Protein AF-A0A7J3A9B7-F1 (afdb_monomer)

Radius of gyration: 17.02 Å; Cα contacts (8 Å, |Δi|>4): 182; chains: 1; bounding box: 39×22×51 Å

Secondary structure (DSSP, 8-state):
--SHHHHHHHHHHHHHHHHHHHHHHHHHHHH-S-HHHHHHHHHHHHHHHHHHHHHHHTGGG--S---HHHHHHHHHHHHHHHHHHHHHHHT--SPPPHHHHHHHHHHHHHHHHHHHHHIIIIIIHHHHHHHHTT-SS--HHHHHHHHHHHHHHHHHHHHHHHHHHHHHHTT-

Sequence (172 aa):
MGTADDLSKYLYCSAILEEEVAKAYQKISEKVSDKEVAYLLEYIAKDSFKHAVAFKALTIHLKHQINYGDCVKMMGEAWVKAIEEAKRYAAREDEVTLSELKRILQEFESYEGYASEEYLTILYTEVVKLLTDHYNIDLQDYKTLVEWIIEDEKRHIQILTLIKRRIAEQAA

Structure (mmCIF, N/CA/C/O backbone):
data_AF-A0A7J3A9B7-F1
#
_entry.id   AF-A0A7J3A9B7-F1
#
loop_
_atom_site.group_PDB
_atom_site.id
_atom_site.type_symbol
_atom_site.label_atom_id
_atom_site.label_alt_id
_atom_site.label_comp_id
_atom_site.label_asym_id
_atom_site.label_entity_id
_atom_site.label_seq_id
_atom_site.pdbx_PDB_ins_code
_atom_site.Cartn_x
_atom_site.Cartn_y
_atom_site.Cartn_z
_atom_site.occupancy
_atom_site.B_iso_or_equiv
_atom_site.auth_seq_id
_atom_site.auth_comp_id
_atom_site.auth_asym_id
_atom_site.auth_atom_id
_atom_site.pdbx_PDB_model_num
ATOM 1 N N . MET A 1 1 ? 17.077 8.439 -14.684 1.00 55.66 1 MET A N 1
ATOM 2 C CA . MET A 1 1 ? 16.694 7.073 -15.095 1.00 55.66 1 MET A CA 1
ATOM 3 C C . MET A 1 1 ? 16.157 7.160 -16.506 1.00 55.66 1 MET A C 1
ATOM 5 O O . MET A 1 1 ? 15.700 8.240 -16.873 1.00 55.66 1 MET A O 1
ATOM 9 N N . GLY A 1 2 ? 16.423 6.142 -17.322 1.00 61.91 2 GLY A N 1
ATOM 10 C CA . GLY A 1 2 ? 16.101 6.182 -18.756 1.00 61.91 2 GLY A CA 1
ATOM 11 C C . GLY A 1 2 ? 16.232 4.833 -19.458 1.00 61.91 2 GLY A C 1
ATOM 12 O O . GLY A 1 2 ? 16.523 4.785 -20.647 1.00 61.91 2 GLY A O 1
ATOM 13 N N . THR A 1 3 ? 16.131 3.721 -18.725 1.00 76.12 3 THR A N 1
ATOM 14 C CA . THR A 1 3 ? 16.281 2.378 -19.300 1.00 76.12 3 THR A CA 1
ATOM 15 C C . THR A 1 3 ? 15.192 1.440 -18.790 1.00 76.12 3 THR A C 1
ATOM 17 O O . THR A 1 3 ? 14.704 1.591 -17.672 1.00 76.12 3 THR A O 1
ATOM 20 N N . ALA A 1 4 ? 14.855 0.414 -19.576 1.00 77.69 4 ALA A N 1
ATOM 21 C CA . ALA A 1 4 ? 13.919 -0.634 -19.152 1.00 77.69 4 ALA A CA 1
ATOM 22 C C . ALA A 1 4 ? 14.385 -1.388 -17.887 1.00 77.69 4 ALA A C 1
ATOM 24 O O . ALA A 1 4 ? 13.559 -1.877 -17.116 1.00 77.69 4 ALA A O 1
ATOM 25 N N . ASP A 1 5 ? 15.702 -1.460 -17.652 1.00 83.06 5 ASP A N 1
ATOM 26 C CA . ASP A 1 5 ? 16.266 -2.028 -16.423 1.00 83.06 5 ASP A CA 1
ATOM 27 C C . ASP A 1 5 ? 15.959 -1.122 -15.223 1.00 83.06 5 ASP A C 1
ATOM 29 O O . ASP A 1 5 ? 15.473 -1.618 -14.215 1.00 83.06 5 ASP A O 1
ATOM 33 N N . ASP A 1 6 ? 16.146 0.198 -15.346 1.00 82.75 6 ASP A N 1
ATOM 34 C CA . ASP A 1 6 ? 15.808 1.173 -14.295 1.00 82.75 6 ASP A CA 1
ATOM 35 C C . ASP A 1 6 ? 14.314 1.183 -13.949 1.00 82.75 6 ASP A C 1
ATOM 37 O O . ASP A 1 6 ? 13.971 1.184 -12.767 1.00 82.75 6 ASP A O 1
ATOM 41 N N . LEU A 1 7 ? 13.433 1.125 -14.955 1.00 84.62 7 LEU A N 1
ATOM 42 C CA . LEU A 1 7 ? 11.991 0.974 -14.733 1.00 84.62 7 LEU A CA 1
ATOM 43 C C . LEU A 1 7 ? 11.685 -0.329 -13.978 1.00 84.62 7 LEU A C 1
ATOM 45 O O . LEU A 1 7 ? 10.925 -0.324 -13.012 1.00 84.62 7 LEU A O 1
ATOM 49 N N . SER A 1 8 ? 12.313 -1.439 -14.374 1.00 86.69 8 SER A N 1
ATOM 50 C CA . SER A 1 8 ? 12.128 -2.727 -13.693 1.00 86.69 8 SER A CA 1
ATOM 51 C C . SER A 1 8 ? 12.626 -2.696 -12.249 1.00 86.69 8 SER A C 1
ATOM 53 O O . SER A 1 8 ? 12.027 -3.339 -11.387 1.00 86.69 8 SER A O 1
ATOM 55 N N . LYS A 1 9 ? 13.687 -1.927 -11.961 1.00 88.69 9 LYS A N 1
ATOM 56 C CA . LYS A 1 9 ? 14.162 -1.722 -10.589 1.00 88.69 9 LYS A CA 1
ATOM 57 C C . LYS A 1 9 ? 13.127 -0.994 -9.740 1.00 88.69 9 LYS A C 1
ATOM 59 O O . LYS A 1 9 ? 12.826 -1.457 -8.643 1.00 88.69 9 LYS A O 1
ATOM 64 N N . TYR A 1 10 ? 12.556 0.091 -10.263 1.00 88.75 10 TYR A N 1
ATOM 65 C CA . TYR A 1 10 ? 11.498 0.820 -9.567 1.00 88.75 10 TYR A CA 1
ATOM 66 C C . TYR A 1 10 ? 10.284 -0.061 -9.306 1.00 88.75 10 TYR A C 1
ATOM 68 O O . TYR A 1 10 ? 9.849 -0.150 -8.166 1.00 88.75 10 TYR A O 1
ATOM 76 N N . LEU A 1 11 ? 9.792 -0.772 -10.326 1.00 90.31 11 LEU A N 1
ATOM 77 C CA . LEU A 1 11 ? 8.666 -1.698 -10.181 1.00 90.31 11 LEU A CA 1
ATOM 78 C C . LEU A 1 11 ? 8.932 -2.735 -9.083 1.00 90.31 11 LEU A C 1
ATOM 80 O O . LEU A 1 11 ? 8.068 -2.995 -8.250 1.00 90.31 11 LEU A O 1
ATOM 84 N N . TYR A 1 12 ? 10.147 -3.284 -9.018 1.00 92.31 12 TYR A N 1
ATOM 85 C CA . TYR A 1 12 ? 10.519 -4.211 -7.953 1.00 92.31 12 TYR A CA 1
ATOM 86 C C . TYR A 1 12 ? 10.466 -3.565 -6.558 1.00 92.31 12 TYR A C 1
ATOM 88 O O . TYR A 1 12 ? 9.914 -4.153 -5.628 1.00 92.31 12 TYR A O 1
ATOM 96 N N . CYS A 1 13 ? 11.008 -2.356 -6.398 1.00 92.88 13 CYS A N 1
ATOM 97 C CA . CYS A 1 13 ? 11.007 -1.655 -5.113 1.00 92.88 13 CYS A CA 1
ATOM 98 C C . CYS A 1 13 ? 9.604 -1.188 -4.687 1.00 92.88 13 CYS A C 1
ATOM 100 O O . CYS A 1 13 ? 9.277 -1.269 -3.500 1.00 92.88 13 CYS A O 1
ATOM 102 N N . SER A 1 14 ? 8.754 -0.783 -5.635 1.00 93.19 14 SER A N 1
ATOM 103 C CA . SER A 1 14 ? 7.329 -0.514 -5.402 1.00 93.19 14 SER A CA 1
ATOM 104 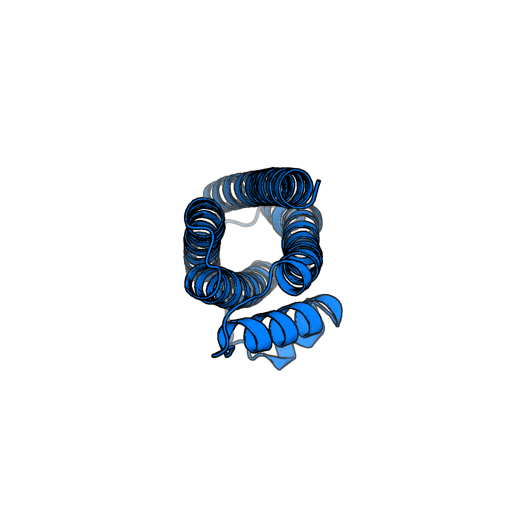C C . SER A 1 14 ? 6.593 -1.775 -4.964 1.00 93.19 14 SER A C 1
ATOM 106 O O . SER A 1 14 ? 5.833 -1.743 -4.006 1.00 93.19 14 SER A O 1
ATOM 108 N N . ALA A 1 15 ? 6.888 -2.926 -5.573 1.00 93.94 15 ALA A N 1
ATOM 109 C CA . ALA A 1 15 ? 6.268 -4.180 -5.162 1.00 93.94 15 ALA A CA 1
ATOM 110 C C . ALA A 1 15 ? 6.593 -4.582 -3.716 1.00 93.94 15 ALA A C 1
ATOM 112 O O . ALA A 1 15 ? 5.761 -5.191 -3.048 1.00 93.94 15 ALA A O 1
ATOM 113 N N . ILE A 1 16 ? 7.806 -4.278 -3.242 1.00 94.81 16 ILE A N 1
ATOM 114 C CA . ILE A 1 16 ? 8.184 -4.507 -1.842 1.00 94.81 16 ILE A CA 1
ATOM 115 C C . ILE A 1 16 ? 7.376 -3.587 -0.925 1.00 94.81 16 ILE A C 1
ATOM 117 O O . ILE A 1 16 ? 6.873 -4.058 0.092 1.00 94.81 16 ILE A O 1
ATOM 121 N N . LEU A 1 17 ? 7.254 -2.302 -1.272 1.00 94.44 17 LEU A N 1
ATOM 122 C CA . LEU A 1 17 ? 6.457 -1.355 -0.491 1.00 94.44 17 LEU A CA 1
ATOM 123 C C . LEU A 1 17 ? 5.013 -1.842 -0.358 1.00 94.44 17 LEU A C 1
ATOM 125 O O . LEU A 1 17 ? 4.537 -2.003 0.763 1.00 94.44 17 LEU A O 1
ATOM 129 N N . GLU A 1 18 ? 4.372 -2.147 -1.488 1.00 96.62 18 GLU A N 1
ATOM 130 C CA . GLU A 1 18 ? 2.993 -2.639 -1.536 1.00 96.62 18 GLU A CA 1
ATOM 131 C C . GLU A 1 18 ? 2.794 -3.885 -0.678 1.00 96.62 18 GLU A C 1
ATOM 133 O O . GLU A 1 18 ? 1.835 -3.989 0.080 1.00 96.62 18 GLU A O 1
ATOM 138 N N . GLU A 1 19 ? 3.725 -4.838 -0.744 1.00 97.62 19 GLU A N 1
ATOM 139 C CA . GLU A 1 19 ? 3.611 -6.069 0.028 1.00 97.62 19 GLU A CA 1
ATOM 140 C C . GLU A 1 19 ? 3.697 -5.817 1.541 1.00 97.62 19 GLU A C 1
ATOM 142 O O . GLU A 1 19 ? 2.949 -6.417 2.316 1.00 97.62 19 GLU A O 1
ATOM 147 N N . GLU A 1 20 ? 4.609 -4.952 1.984 1.00 97.25 20 GLU A N 1
ATOM 148 C CA . GLU A 1 20 ? 4.768 -4.657 3.409 1.00 97.25 20 GLU A CA 1
ATOM 149 C C . GLU A 1 20 ? 3.602 -3.814 3.943 1.00 97.25 20 GLU A C 1
ATOM 151 O O . GLU A 1 20 ? 3.092 -4.099 5.030 1.00 97.25 20 GLU A O 1
ATOM 156 N N . VAL A 1 21 ? 3.116 -2.843 3.163 1.00 96.25 21 VAL A N 1
ATOM 157 C CA . VAL A 1 21 ? 1.928 -2.040 3.492 1.00 96.25 21 VAL A CA 1
ATOM 158 C C . VAL A 1 21 ? 0.672 -2.918 3.536 1.00 96.25 21 VAL A C 1
ATOM 160 O O . VAL A 1 21 ? -0.087 -2.849 4.505 1.00 96.25 21 VAL A O 1
ATOM 163 N N . ALA A 1 22 ? 0.497 -3.835 2.583 1.00 98.12 22 ALA A N 1
ATOM 164 C CA . ALA A 1 22 ? -0.608 -4.793 2.580 1.00 98.12 22 ALA A CA 1
ATOM 165 C C . ALA A 1 22 ? -0.635 -5.661 3.848 1.00 98.12 22 ALA A C 1
ATOM 167 O O . ALA A 1 22 ? -1.685 -5.824 4.477 1.00 98.12 22 ALA A O 1
ATOM 168 N N . LYS A 1 23 ? 0.528 -6.176 4.274 1.00 98.56 23 LYS A N 1
ATOM 169 C CA . LYS A 1 23 ? 0.660 -6.933 5.533 1.00 98.56 23 LYS A CA 1
ATOM 170 C C . LYS A 1 23 ? 0.279 -6.082 6.742 1.00 98.56 23 LYS A C 1
ATOM 172 O O . LYS A 1 23 ? -0.367 -6.591 7.658 1.00 98.56 23 LYS A O 1
ATOM 177 N N . ALA A 1 24 ? 0.656 -4.804 6.753 1.00 98.00 24 ALA A N 1
ATOM 178 C CA . ALA A 1 24 ? 0.281 -3.880 7.817 1.00 98.00 24 ALA A CA 1
ATOM 179 C C . ALA A 1 24 ? -1.241 -3.685 7.873 1.00 98.00 24 ALA A C 1
ATOM 181 O O . ALA A 1 24 ? -1.835 -3.894 8.932 1.00 98.00 24 ALA A O 1
ATOM 182 N N . TYR A 1 25 ? -1.889 -3.369 6.748 1.00 98.38 25 TYR A N 1
ATOM 183 C CA . TYR A 1 25 ? -3.349 -3.242 6.676 1.00 98.38 25 TYR A CA 1
ATOM 184 C C . TYR A 1 25 ? -4.066 -4.508 7.120 1.00 98.38 25 TYR A C 1
ATOM 186 O O . TYR A 1 25 ? -4.966 -4.443 7.960 1.00 98.38 25 TYR A O 1
ATOM 194 N N . GLN A 1 26 ? -3.638 -5.661 6.599 1.00 98.56 26 GLN A N 1
ATOM 195 C CA . GLN A 1 26 ? -4.199 -6.951 6.974 1.00 98.56 26 GLN A CA 1
ATOM 196 C C . GLN A 1 26 ? -4.081 -7.150 8.482 1.00 98.56 26 GLN A C 1
ATOM 198 O O . GLN A 1 26 ? -5.076 -7.454 9.142 1.00 98.56 26 GLN A O 1
ATOM 203 N N . LYS A 1 27 ? -2.899 -6.900 9.055 1.00 98.31 27 LYS A N 1
ATOM 204 C CA . LYS A 1 27 ? -2.704 -7.112 10.483 1.00 98.31 27 LYS A CA 1
ATOM 205 C C . LYS A 1 27 ? -3.559 -6.189 11.330 1.00 98.31 27 LYS A C 1
ATOM 207 O O . LYS A 1 27 ? -4.177 -6.648 12.282 1.00 98.31 27 LYS A O 1
ATOM 212 N N . ILE A 1 28 ? -3.640 -4.910 10.980 1.00 97.69 28 ILE A N 1
ATOM 213 C CA . ILE A 1 28 ? -4.484 -3.966 11.713 1.00 97.69 28 ILE A CA 1
ATOM 214 C C . ILE A 1 28 ? -5.963 -4.335 11.572 1.00 97.69 28 ILE A C 1
ATOM 216 O O . ILE A 1 28 ? -6.683 -4.267 12.564 1.00 97.69 28 ILE A O 1
ATOM 220 N N . SER A 1 29 ? -6.410 -4.817 10.408 1.00 97.69 29 SER A N 1
ATOM 221 C CA . SER A 1 29 ? -7.791 -5.285 10.232 1.00 97.69 29 SER A CA 1
ATOM 222 C C . SER A 1 29 ? -8.158 -6.422 11.196 1.00 97.69 29 SER A C 1
ATOM 224 O O . SER A 1 29 ? -9.251 -6.420 11.753 1.00 97.69 29 SER A O 1
ATOM 226 N N . GLU A 1 30 ? -7.223 -7.335 11.486 1.00 97.56 30 GLU A N 1
ATOM 227 C CA . GLU A 1 30 ? -7.413 -8.426 12.455 1.00 97.56 30 GLU A CA 1
ATOM 228 C C . GLU A 1 30 ? -7.477 -7.946 13.913 1.00 97.56 30 GLU A C 1
ATOM 230 O O . GLU A 1 30 ? -7.964 -8.675 14.777 1.00 97.56 30 GLU A O 1
ATOM 235 N N . LYS A 1 31 ? -6.921 -6.765 14.209 1.00 96.94 31 LYS A N 1
ATOM 236 C CA . LYS A 1 31 ? -6.757 -6.235 15.573 1.00 96.94 31 LYS A CA 1
ATOM 237 C C . LYS A 1 31 ? -7.751 -5.137 15.932 1.00 96.94 31 LYS A C 1
ATOM 239 O O . LYS A 1 31 ? -7.750 -4.682 17.073 1.00 96.94 31 LYS A O 1
ATOM 244 N N . VAL A 1 32 ? -8.570 -4.691 14.984 1.00 95.12 32 VAL A N 1
ATOM 245 C CA . VAL A 1 32 ? -9.619 -3.695 15.217 1.00 95.12 32 VAL A CA 1
ATOM 246 C C . VAL A 1 32 ? -10.933 -4.400 15.549 1.00 95.12 32 VAL A C 1
ATOM 248 O O . VAL A 1 32 ? -11.382 -5.287 14.829 1.00 95.12 32 VAL A O 1
ATOM 251 N N . SER A 1 33 ? -11.583 -3.970 16.630 1.00 91.62 33 SER A N 1
ATOM 252 C CA . SER A 1 33 ? -12.845 -4.558 17.098 1.00 91.62 33 SER A CA 1
ATOM 253 C C . SER A 1 33 ? -14.078 -4.125 16.291 1.00 91.62 33 SER A C 1
ATOM 255 O O . SER A 1 33 ? -15.045 -4.887 16.191 1.00 91.62 33 SER A O 1
ATOM 257 N N . ASP A 1 34 ? -14.067 -2.929 15.688 1.00 92.00 34 ASP A N 1
ATOM 258 C CA . ASP A 1 34 ? -15.121 -2.495 14.761 1.00 92.00 34 ASP A CA 1
ATOM 259 C C . ASP A 1 34 ? -15.006 -3.286 13.450 1.00 92.00 34 ASP A C 1
ATOM 261 O O . ASP A 1 34 ? -14.111 -3.057 12.634 1.00 92.00 34 ASP A O 1
ATOM 265 N N . LYS A 1 35 ? -15.948 -4.211 13.245 1.00 92.69 35 LYS A N 1
ATOM 266 C CA . LYS A 1 35 ? -15.968 -5.110 12.086 1.00 92.69 35 LYS A CA 1
ATOM 267 C C . LYS A 1 35 ? -16.043 -4.372 10.756 1.00 92.69 35 LYS A C 1
ATOM 269 O O . LYS A 1 35 ? -15.444 -4.821 9.790 1.00 92.69 35 LYS A O 1
ATOM 274 N N . GLU A 1 36 ? -16.776 -3.266 10.679 1.00 93.62 36 GLU A N 1
ATOM 275 C CA . GLU A 1 36 ? -16.896 -2.524 9.422 1.00 93.62 36 GLU A CA 1
ATOM 276 C C . GLU A 1 36 ? -15.595 -1.803 9.084 1.00 93.62 36 GLU A C 1
ATOM 278 O O . GLU A 1 36 ? -15.183 -1.800 7.925 1.00 93.62 36 GLU A O 1
ATOM 283 N N . VAL A 1 37 ? -14.903 -1.260 10.091 1.00 95.31 37 VAL A N 1
ATOM 284 C CA . VAL A 1 37 ? -13.553 -0.721 9.888 1.00 95.31 37 VAL A CA 1
ATOM 285 C C . VAL A 1 37 ? -12.580 -1.829 9.489 1.00 95.31 37 VAL A C 1
ATOM 287 O O . VAL A 1 37 ? -11.816 -1.643 8.543 1.00 95.31 37 VAL A O 1
ATOM 290 N N . ALA A 1 38 ? -12.643 -2.989 10.147 1.00 96.25 38 ALA A N 1
ATOM 291 C CA . ALA A 1 38 ? -11.826 -4.145 9.795 1.00 96.25 38 ALA A CA 1
ATOM 292 C C . ALA A 1 38 ? -12.022 -4.554 8.324 1.00 96.25 38 ALA A C 1
ATOM 294 O O . ALA A 1 38 ? -11.040 -4.676 7.598 1.00 96.25 38 ALA A O 1
ATOM 295 N N . TYR A 1 39 ? -13.266 -4.659 7.841 1.00 97.31 39 TYR A N 1
ATOM 296 C CA . TYR A 1 39 ? -13.539 -5.000 6.438 1.00 97.31 39 TYR A CA 1
ATOM 297 C C . TYR A 1 39 ? -12.975 -3.979 5.444 1.00 97.31 39 TYR A C 1
ATOM 299 O O . TYR A 1 39 ? -12.465 -4.367 4.394 1.00 97.31 39 TYR A O 1
ATOM 307 N N . LEU A 1 40 ? -13.052 -2.683 5.755 1.00 97.88 40 LEU A N 1
ATOM 308 C CA . LEU A 1 40 ? -12.518 -1.633 4.884 1.00 97.88 40 LEU A CA 1
ATOM 309 C C . LEU A 1 40 ? -10.984 -1.660 4.828 1.00 97.88 40 LEU A C 1
ATOM 311 O O . LEU A 1 40 ? -10.410 -1.474 3.759 1.00 97.88 40 LEU A O 1
ATOM 315 N N . LEU A 1 41 ? -10.319 -1.934 5.952 1.00 98.06 41 LEU A N 1
ATOM 316 C CA . LEU A 1 41 ? -8.864 -2.107 5.990 1.00 98.06 41 LEU A CA 1
ATOM 317 C C . LEU A 1 41 ? -8.425 -3.390 5.271 1.00 98.06 41 LEU A C 1
ATOM 319 O O . LEU A 1 41 ? -7.442 -3.375 4.537 1.00 98.06 41 LEU A O 1
ATOM 323 N N . GLU A 1 42 ? -9.167 -4.488 5.432 1.00 98.44 42 GLU A N 1
ATOM 324 C CA . GLU A 1 42 ? -8.905 -5.746 4.723 1.00 98.44 42 GLU A CA 1
ATOM 325 C C . GLU A 1 42 ? -9.087 -5.588 3.203 1.00 98.44 42 GLU A C 1
ATOM 327 O O . GLU A 1 42 ? -8.352 -6.194 2.424 1.00 98.44 42 GLU A O 1
ATOM 332 N N . TYR A 1 43 ? -10.051 -4.768 2.770 1.00 98.31 43 TYR A N 1
ATOM 333 C CA . TYR A 1 43 ? -10.235 -4.428 1.360 1.00 98.31 43 TYR A CA 1
ATOM 334 C C . TYR A 1 43 ? -8.971 -3.772 0.785 1.00 98.31 43 TYR A C 1
ATOM 336 O O . TYR A 1 43 ? -8.445 -4.262 -0.213 1.00 98.31 43 TYR A O 1
ATOM 344 N N . ILE A 1 44 ? -8.446 -2.740 1.459 1.00 98.31 44 ILE A N 1
ATOM 345 C CA . ILE A 1 44 ? -7.205 -2.065 1.042 1.00 98.31 44 ILE A CA 1
ATOM 346 C C . ILE A 1 44 ? -6.042 -3.064 1.022 1.00 98.31 44 ILE A C 1
ATOM 348 O O . ILE A 1 44 ? -5.334 -3.161 0.026 1.00 98.31 44 ILE A O 1
ATOM 352 N N . ALA A 1 45 ? -5.904 -3.901 2.060 1.00 98.44 45 ALA A N 1
ATOM 353 C CA . ALA A 1 45 ? -4.853 -4.919 2.113 1.00 98.44 45 ALA A CA 1
ATOM 354 C C . ALA A 1 45 ? -4.844 -5.834 0.875 1.00 98.44 45 ALA A C 1
ATOM 356 O O . ALA A 1 45 ? -3.785 -6.170 0.343 1.00 98.44 45 ALA A O 1
ATOM 357 N N . LYS A 1 46 ? -6.025 -6.259 0.412 1.00 98.50 46 LYS A N 1
ATOM 358 C CA . LYS A 1 46 ? -6.160 -7.132 -0.763 1.00 98.50 46 LYS A CA 1
ATOM 359 C C . LYS A 1 46 ? -5.771 -6.419 -2.053 1.00 98.50 46 LYS A C 1
ATOM 361 O O . LYS A 1 46 ? -5.118 -7.042 -2.894 1.00 98.50 46 LYS A O 1
ATOM 366 N N . ASP A 1 47 ? -6.151 -5.154 -2.202 1.00 97.94 47 ASP A N 1
ATOM 367 C CA . ASP A 1 47 ? -5.768 -4.352 -3.362 1.00 97.94 47 ASP A CA 1
ATOM 368 C C . ASP A 1 47 ? -4.249 -4.106 -3.386 1.00 97.94 47 ASP A C 1
ATOM 370 O O . ASP A 1 47 ? -3.620 -4.420 -4.398 1.00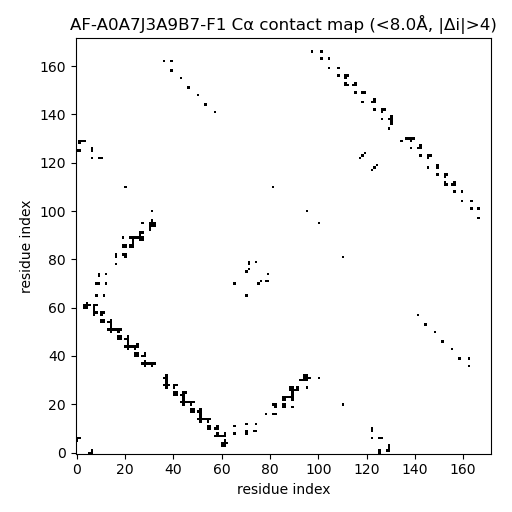 97.94 47 ASP A O 1
ATOM 374 N N . SER A 1 48 ? -3.626 -3.746 -2.262 1.00 97.62 48 SER A N 1
ATOM 375 C CA . SER A 1 48 ? -2.165 -3.590 -2.174 1.00 97.62 48 SER A CA 1
ATOM 376 C C . SER A 1 48 ? -1.405 -4.900 -2.448 1.00 97.62 48 SER A C 1
ATOM 378 O O . SER A 1 48 ? -0.413 -4.925 -3.179 1.00 97.62 48 SER A O 1
ATOM 380 N N . PHE A 1 49 ? -1.890 -6.061 -1.976 1.00 98.31 49 PHE A N 1
ATOM 381 C CA . PHE A 1 49 ? -1.284 -7.349 -2.362 1.00 98.31 49 PHE A CA 1
ATOM 382 C C . PHE A 1 49 ? -1.377 -7.612 -3.871 1.00 98.31 49 PHE A C 1
ATOM 384 O O . PHE A 1 49 ? -0.429 -8.126 -4.474 1.00 98.31 49 PHE A O 1
ATOM 391 N N . LYS A 1 50 ? -2.510 -7.266 -4.492 1.00 97.44 50 LYS A N 1
ATOM 392 C CA . LYS A 1 50 ? -2.699 -7.359 -5.946 1.00 97.44 50 LYS A CA 1
ATOM 393 C C . LYS A 1 50 ? -1.708 -6.445 -6.676 1.00 97.44 50 LYS A C 1
ATOM 395 O O . LYS A 1 50 ? -1.112 -6.887 -7.661 1.00 97.44 50 LYS A O 1
ATOM 400 N N . HIS A 1 51 ? -1.470 -5.231 -6.184 1.00 95.94 51 HIS A N 1
ATOM 401 C CA . HIS A 1 51 ? -0.478 -4.305 -6.743 1.00 95.94 51 HIS A CA 1
ATOM 402 C C . HIS A 1 51 ? 0.947 -4.847 -6.636 1.00 95.94 51 HIS A C 1
ATOM 404 O O . HIS A 1 51 ? 1.659 -4.882 -7.639 1.00 95.94 51 HIS A O 1
ATOM 410 N N . ALA A 1 52 ? 1.335 -5.386 -5.476 1.00 96.00 52 ALA A N 1
ATOM 411 C CA . ALA A 1 52 ? 2.641 -6.020 -5.287 1.00 96.00 52 ALA A CA 1
ATOM 412 C C . ALA A 1 52 ? 2.894 -7.150 -6.301 1.00 96.00 52 ALA A C 1
ATOM 414 O O . ALA A 1 52 ? 3.984 -7.268 -6.871 1.00 96.00 52 ALA A O 1
ATOM 415 N N . VAL A 1 53 ? 1.881 -7.988 -6.547 1.00 95.25 53 VAL A N 1
ATOM 416 C CA . VAL A 1 53 ? 1.952 -9.068 -7.543 1.00 95.25 53 VAL A CA 1
ATOM 417 C C . VAL A 1 53 ? 2.076 -8.503 -8.957 1.00 95.25 53 VAL A C 1
ATOM 419 O O . VAL A 1 53 ? 2.928 -8.972 -9.716 1.00 95.25 53 VAL A O 1
ATOM 422 N N . ALA A 1 54 ? 1.274 -7.494 -9.305 1.00 91.88 54 ALA A N 1
ATOM 423 C CA . ALA A 1 54 ? 1.326 -6.851 -10.614 1.00 91.88 54 ALA A CA 1
ATOM 424 C C . ALA A 1 54 ? 2.708 -6.236 -10.875 1.00 91.88 54 ALA A C 1
ATOM 426 O O . ALA A 1 54 ? 3.342 -6.548 -11.882 1.00 91.88 54 ALA A O 1
ATOM 427 N N . PHE A 1 55 ? 3.232 -5.448 -9.937 1.00 92.44 55 PHE A N 1
ATOM 428 C CA . PHE A 1 55 ? 4.548 -4.836 -10.071 1.00 92.44 55 PHE A CA 1
ATOM 429 C C . PHE A 1 55 ? 5.668 -5.870 -10.201 1.00 92.44 55 PHE A C 1
ATOM 431 O O . PHE A 1 55 ? 6.501 -5.727 -11.093 1.00 92.44 55 PHE A O 1
ATOM 438 N N . LYS A 1 56 ? 5.655 -6.958 -9.413 1.00 91.62 56 LYS A N 1
ATOM 439 C CA . LYS A 1 56 ? 6.606 -8.076 -9.585 1.00 91.62 56 LYS A CA 1
ATOM 440 C C . LYS A 1 56 ? 6.521 -8.694 -10.974 1.00 91.62 56 LYS A C 1
ATOM 442 O O . LYS A 1 56 ? 7.560 -8.920 -11.592 1.00 91.62 56 LYS A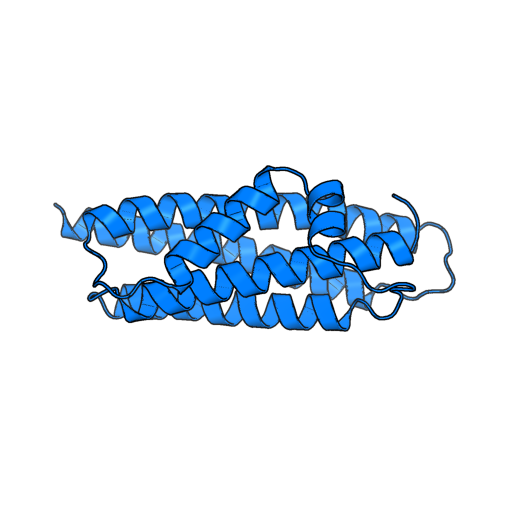 O 1
ATOM 447 N N . ALA A 1 57 ? 5.312 -8.948 -11.472 1.00 88.56 57 ALA A N 1
ATOM 448 C CA . ALA A 1 57 ? 5.114 -9.528 -12.797 1.00 88.56 57 ALA A CA 1
ATOM 449 C C . ALA A 1 57 ? 5.668 -8.627 -13.913 1.00 88.56 57 ALA A C 1
ATOM 451 O O . ALA A 1 57 ? 6.165 -9.137 -14.911 1.00 88.56 57 ALA A O 1
ATOM 452 N N . LEU A 1 58 ? 5.655 -7.304 -13.720 1.00 86.44 58 LEU A N 1
ATOM 453 C CA . LEU A 1 58 ? 6.175 -6.332 -14.683 1.00 86.44 58 LEU A CA 1
ATOM 454 C C . LEU A 1 58 ? 7.712 -6.201 -14.673 1.00 86.44 58 LEU A C 1
ATOM 456 O O . LEU A 1 58 ? 8.274 -5.580 -15.575 1.00 86.44 58 LEU A O 1
ATOM 460 N N . THR A 1 59 ? 8.426 -6.842 -13.739 1.00 86.69 59 THR A N 1
ATOM 461 C CA . THR A 1 59 ? 9.904 -6.794 -13.651 1.00 86.69 59 THR A CA 1
ATOM 462 C C . THR A 1 59 ? 10.643 -7.647 -14.697 1.00 86.69 59 THR A C 1
ATOM 464 O O . THR A 1 59 ? 11.833 -7.910 -14.549 1.00 86.69 59 THR A O 1
ATOM 467 N N . ILE A 1 60 ? 9.990 -8.075 -15.785 1.00 80.06 60 ILE A N 1
ATOM 468 C CA . ILE A 1 60 ? 10.552 -9.018 -16.777 1.00 80.06 60 ILE A CA 1
ATOM 469 C C . ILE A 1 60 ? 11.855 -8.545 -17.443 1.00 80.06 60 ILE A C 1
ATOM 471 O O . ILE A 1 60 ? 12.622 -9.362 -17.948 1.00 80.06 60 ILE A O 1
ATOM 475 N N . HIS A 1 61 ? 12.104 -7.233 -17.475 1.00 76.69 61 HIS A N 1
ATOM 476 C CA . HIS A 1 61 ? 13.311 -6.647 -18.061 1.00 76.69 61 HIS A CA 1
ATOM 477 C C . HIS A 1 61 ? 14.430 -6.421 -17.039 1.00 76.69 61 HIS A C 1
ATOM 479 O O . HIS A 1 61 ? 15.466 -5.849 -17.389 1.00 76.69 61 HIS A O 1
ATOM 485 N N . LEU A 1 62 ? 14.245 -6.877 -15.797 1.00 77.38 62 LEU A N 1
ATOM 486 C CA . LEU A 1 62 ? 15.239 -6.770 -14.747 1.00 77.38 62 LEU A CA 1
ATOM 487 C C . LEU A 1 62 ? 16.443 -7.665 -15.060 1.00 77.38 62 LEU A C 1
ATOM 489 O O . LEU A 1 62 ? 16.343 -8.892 -15.075 1.00 77.38 62 LEU A O 1
ATOM 493 N N . LYS A 1 63 ? 17.602 -7.050 -15.304 1.00 79.19 63 LYS A N 1
ATOM 494 C CA . LYS A 1 63 ? 18.805 -7.782 -15.732 1.00 79.19 63 LYS A CA 1
ATOM 495 C C . LYS A 1 63 ? 19.612 -8.359 -14.573 1.00 79.19 63 LYS A C 1
ATOM 497 O O . LYS A 1 63 ? 20.410 -9.268 -14.787 1.00 79.19 63 LYS A O 1
ATOM 502 N N . HIS A 1 64 ? 19.430 -7.828 -13.366 1.00 79.62 64 HIS A N 1
ATOM 503 C CA . HIS A 1 64 ? 20.209 -8.200 -12.188 1.00 79.62 64 HIS A CA 1
ATOM 504 C C . HIS A 1 64 ? 19.315 -8.334 -10.963 1.00 79.62 64 HIS A C 1
ATOM 506 O O . HIS A 1 64 ? 18.337 -7.607 -10.814 1.00 79.62 64 HIS A O 1
ATOM 512 N N . GLN A 1 65 ? 19.686 -9.233 -10.053 1.00 80.88 65 GLN A N 1
ATOM 513 C CA . GLN A 1 65 ? 19.011 -9.341 -8.769 1.00 80.88 65 GLN A CA 1
ATOM 514 C C . GLN A 1 65 ? 19.193 -8.046 -7.971 1.00 80.88 65 GLN A C 1
ATOM 516 O O . GLN A 1 65 ? 20.316 -7.586 -7.773 1.00 80.88 65 GLN A O 1
ATOM 521 N N . ILE A 1 66 ? 18.081 -7.493 -7.498 1.00 85.06 66 ILE A N 1
ATOM 522 C CA . ILE A 1 66 ? 18.052 -6.303 -6.647 1.00 85.06 66 ILE A CA 1
ATOM 523 C C . ILE A 1 66 ? 17.940 -6.741 -5.196 1.00 85.06 66 ILE A C 1
ATOM 525 O O . ILE A 1 66 ? 17.149 -7.627 -4.860 1.00 85.06 66 ILE A O 1
ATOM 529 N N . ASN A 1 67 ? 18.728 -6.114 -4.328 1.00 85.06 67 ASN A N 1
ATOM 530 C CA . ASN A 1 67 ? 18.607 -6.285 -2.884 1.00 85.06 67 ASN A CA 1
ATOM 531 C C . ASN A 1 67 ? 17.940 -5.062 -2.230 1.00 85.06 67 ASN A C 1
ATOM 533 O O . ASN A 1 67 ? 17.761 -4.013 -2.843 1.00 85.06 67 ASN A O 1
ATOM 537 N N . TYR A 1 68 ? 17.591 -5.187 -0.950 1.00 82.88 68 TYR A N 1
ATOM 538 C CA . TYR A 1 68 ? 16.960 -4.105 -0.190 1.00 82.88 68 TYR A CA 1
ATOM 539 C C . TYR A 1 68 ? 17.768 -2.796 -0.223 1.00 82.88 68 TYR A C 1
ATOM 541 O O . TYR A 1 68 ? 17.196 -1.723 -0.380 1.00 82.88 68 TYR A O 1
ATOM 549 N N . GLY A 1 69 ? 19.100 -2.877 -0.133 1.00 85.81 69 GLY A N 1
ATOM 550 C CA . GLY A 1 69 ? 19.987 -1.712 -0.159 1.00 85.81 69 GLY A CA 1
ATOM 551 C C . GLY A 1 69 ? 19.986 -0.964 -1.495 1.00 85.81 69 GLY A C 1
ATOM 552 O O . GLY A 1 69 ? 20.196 0.249 -1.511 1.00 85.81 69 GLY A O 1
ATOM 553 N N . ASP A 1 70 ? 19.714 -1.650 -2.603 1.00 88.19 70 ASP A N 1
ATOM 554 C CA . ASP A 1 70 ? 19.531 -1.013 -3.909 1.00 88.19 70 ASP A CA 1
ATOM 555 C C . ASP A 1 70 ? 18.222 -0.213 -3.947 1.00 88.19 70 ASP A C 1
ATOM 557 O O . ASP A 1 70 ? 18.215 0.920 -4.429 1.00 88.19 70 ASP A O 1
ATOM 561 N N . CYS A 1 71 ? 17.146 -0.746 -3.355 1.00 90.00 71 CYS A N 1
ATOM 562 C CA . CYS A 1 71 ? 15.886 -0.016 -3.206 1.00 90.00 71 CYS A CA 1
ATOM 563 C C . CYS A 1 71 ? 16.022 1.206 -2.296 1.00 90.00 71 CYS A C 1
ATOM 565 O O . CYS A 1 71 ? 15.505 2.262 -2.641 1.00 90.00 71 CYS A O 1
ATOM 567 N N . VAL A 1 72 ? 16.789 1.120 -1.201 1.00 89.00 72 VAL A N 1
ATOM 568 C CA . VAL A 1 72 ? 17.062 2.286 -0.337 1.00 89.00 72 VAL A CA 1
ATOM 569 C C . VAL A 1 72 ? 17.711 3.428 -1.119 1.00 89.00 72 VAL A C 1
ATOM 571 O O . VAL A 1 72 ? 17.298 4.578 -1.000 1.00 89.00 72 VAL A O 1
ATOM 574 N N . LYS A 1 73 ? 18.718 3.125 -1.946 1.00 88.12 73 LYS A N 1
ATOM 575 C CA . LYS A 1 73 ? 19.406 4.144 -2.757 1.00 88.12 73 LYS A CA 1
ATOM 576 C C . LYS A 1 73 ? 18.493 4.778 -3.805 1.00 88.12 73 LYS A C 1
ATOM 578 O O . LYS A 1 73 ? 18.731 5.916 -4.192 1.00 88.12 73 LYS A O 1
ATOM 583 N N . MET A 1 74 ? 17.513 4.020 -4.289 1.00 85.38 74 MET A N 1
ATOM 584 C CA . MET A 1 74 ? 16.613 4.417 -5.366 1.00 85.38 74 MET A CA 1
ATOM 585 C C . MET A 1 74 ? 15.413 5.217 -4.863 1.00 85.38 74 MET A C 1
ATOM 587 O O . MET A 1 74 ? 15.125 6.278 -5.400 1.00 85.38 74 MET A O 1
ATOM 591 N N . MET A 1 75 ? 14.745 4.707 -3.830 1.00 86.44 75 MET A N 1
ATOM 592 C CA . MET A 1 75 ? 13.483 5.236 -3.306 1.00 86.44 75 MET A CA 1
ATOM 593 C C . MET A 1 75 ? 13.688 6.238 -2.158 1.00 86.44 75 MET A C 1
ATOM 595 O O . MET A 1 75 ? 12.783 6.992 -1.810 1.00 86.44 75 MET A O 1
ATOM 599 N N . GLY A 1 76 ? 14.880 6.255 -1.552 1.00 88.50 76 GLY A N 1
ATOM 600 C CA . GLY A 1 76 ? 15.238 7.185 -0.484 1.00 88.50 76 GLY A CA 1
ATOM 601 C C . GLY A 1 76 ? 14.680 6.826 0.898 1.00 88.50 76 GLY A C 1
ATOM 602 O O . GLY A 1 76 ? 14.142 5.746 1.142 1.00 88.50 76 GLY A O 1
ATOM 603 N N . GLU A 1 77 ? 14.852 7.752 1.844 1.00 87.06 77 GLU A N 1
ATOM 604 C CA . GLU A 1 77 ? 14.563 7.531 3.270 1.00 87.06 77 GLU A CA 1
ATOM 605 C C . GLU A 1 77 ? 13.066 7.393 3.581 1.00 87.06 77 GLU A C 1
ATOM 607 O O . GLU A 1 77 ? 12.698 6.648 4.489 1.00 87.06 77 GLU A O 1
ATOM 612 N N . ALA A 1 78 ? 12.198 8.075 2.825 1.00 85.25 78 ALA A N 1
ATOM 613 C CA . ALA A 1 78 ? 10.748 7.998 3.016 1.00 85.25 78 ALA A CA 1
ATOM 614 C C . ALA A 1 78 ? 10.231 6.564 2.818 1.00 85.25 78 ALA A C 1
ATOM 616 O O . ALA A 1 78 ? 9.481 6.056 3.651 1.00 85.25 78 ALA A O 1
ATOM 617 N N . TRP A 1 79 ? 10.718 5.883 1.779 1.00 89.75 79 TRP A N 1
ATOM 618 C CA . TRP A 1 79 ? 10.408 4.481 1.505 1.00 89.75 79 TRP A CA 1
ATOM 619 C C . TRP A 1 79 ? 10.887 3.545 2.616 1.00 89.75 79 TRP A C 1
ATOM 621 O O . TRP A 1 79 ? 10.144 2.669 3.057 1.00 89.75 79 TRP A O 1
ATOM 631 N N . VAL A 1 80 ? 12.112 3.754 3.117 1.00 91.50 80 VAL A N 1
ATOM 632 C CA . VAL A 1 80 ? 12.658 2.957 4.230 1.00 91.50 80 VAL A CA 1
ATOM 633 C C . VAL A 1 80 ? 11.776 3.093 5.461 1.00 91.50 80 VAL A C 1
ATOM 635 O O . VAL A 1 80 ? 11.387 2.089 6.057 1.00 91.50 80 VAL A O 1
ATOM 638 N N . LYS A 1 81 ? 11.426 4.332 5.812 1.00 90.00 81 LYS A N 1
ATOM 639 C CA . LYS A 1 81 ? 10.583 4.621 6.968 1.00 90.00 81 LYS A CA 1
ATOM 640 C C . LYS A 1 81 ? 9.208 3.963 6.837 1.00 90.00 81 LYS A C 1
ATOM 642 O O . LYS A 1 81 ? 8.762 3.327 7.792 1.00 90.00 81 LYS A O 1
ATOM 647 N N . ALA A 1 82 ? 8.578 4.063 5.664 1.00 90.38 82 ALA A N 1
ATOM 648 C CA . ALA A 1 82 ? 7.287 3.437 5.396 1.00 90.38 82 ALA A CA 1
ATOM 649 C C . ALA A 1 82 ? 7.349 1.912 5.577 1.00 90.38 82 ALA A C 1
ATOM 651 O O . ALA A 1 82 ? 6.511 1.339 6.270 1.00 90.38 82 ALA A O 1
ATOM 652 N N . ILE A 1 83 ? 8.385 1.250 5.049 1.00 93.06 83 ILE A N 1
ATOM 653 C CA . ILE A 1 83 ? 8.558 -0.200 5.217 1.00 93.06 83 ILE A CA 1
ATOM 654 C C . ILE A 1 83 ? 8.798 -0.595 6.671 1.00 93.06 83 ILE A C 1
ATOM 656 O O . ILE A 1 83 ? 8.233 -1.580 7.146 1.00 93.06 83 ILE A O 1
ATOM 660 N N . GLU A 1 84 ? 9.660 0.123 7.386 1.00 93.88 84 GLU A N 1
ATOM 661 C CA . GLU A 1 84 ? 9.960 -0.195 8.783 1.00 93.88 84 GLU A CA 1
ATOM 662 C C . GLU A 1 84 ? 8.732 -0.020 9.682 1.00 93.88 84 GLU A C 1
ATOM 664 O O . GLU A 1 84 ? 8.496 -0.821 10.589 1.00 93.88 84 GLU A O 1
ATOM 669 N N . GLU A 1 85 ? 7.921 1.006 9.437 1.00 92.19 85 GLU A N 1
ATOM 670 C CA . GLU A 1 85 ? 6.642 1.193 10.118 1.00 92.19 85 GLU A CA 1
ATOM 671 C C . GLU A 1 85 ? 5.620 0.117 9.745 1.00 92.19 85 GLU A C 1
ATOM 673 O O . GLU A 1 85 ? 5.043 -0.504 10.641 1.00 92.19 85 GLU A O 1
ATOM 678 N N . ALA A 1 86 ? 5.461 -0.184 8.455 1.00 94.69 86 ALA A N 1
ATOM 679 C CA . ALA A 1 86 ? 4.561 -1.231 7.987 1.00 94.69 86 ALA A CA 1
ATOM 680 C C . ALA A 1 86 ? 4.905 -2.595 8.612 1.00 94.69 86 ALA A C 1
ATOM 682 O O . ALA A 1 86 ? 4.032 -3.273 9.157 1.00 94.69 86 ALA A O 1
ATOM 683 N N . LYS A 1 87 ? 6.194 -2.953 8.669 1.00 96.12 87 LYS A N 1
ATOM 684 C CA . LYS A 1 87 ? 6.679 -4.164 9.354 1.00 96.12 87 LYS A CA 1
ATOM 685 C C . LYS A 1 87 ? 6.340 -4.187 10.837 1.00 96.12 87 LYS A C 1
ATOM 687 O O . LYS A 1 87 ? 5.958 -5.235 11.358 1.00 96.12 87 LYS A O 1
ATOM 692 N N . ARG A 1 88 ? 6.466 -3.049 11.528 1.00 95.56 88 ARG A N 1
ATOM 693 C CA . ARG A 1 88 ? 6.091 -2.943 12.947 1.00 95.56 88 ARG A CA 1
ATOM 694 C C . ARG A 1 88 ? 4.604 -3.211 13.151 1.00 95.56 88 ARG A C 1
ATOM 696 O O . ARG A 1 88 ? 4.252 -3.923 14.088 1.00 95.56 88 ARG A O 1
ATOM 703 N N . TYR A 1 89 ? 3.744 -2.699 12.274 1.00 95.38 89 TYR A N 1
ATOM 704 C CA . TYR A 1 89 ? 2.310 -2.980 12.335 1.00 95.38 89 TYR A CA 1
ATOM 705 C C . TYR A 1 89 ? 1.966 -4.416 11.954 1.00 95.38 89 TYR A C 1
ATOM 707 O O . TYR A 1 89 ? 1.160 -5.040 12.639 1.00 95.38 89 TYR A O 1
ATOM 715 N N . ALA A 1 90 ? 2.619 -4.973 10.935 1.00 96.38 90 ALA A N 1
ATOM 716 C CA . ALA A 1 90 ? 2.440 -6.363 10.521 1.00 96.38 90 ALA A CA 1
ATOM 717 C C . ALA A 1 90 ? 2.825 -7.375 11.619 1.00 96.38 90 ALA A C 1
ATOM 719 O O . ALA A 1 90 ? 2.250 -8.461 11.699 1.00 96.38 90 ALA A O 1
ATOM 720 N N . ALA A 1 91 ? 3.773 -7.016 12.488 1.00 96.31 91 ALA A N 1
ATOM 721 C CA . ALA A 1 91 ? 4.211 -7.833 13.619 1.00 96.31 91 ALA A CA 1
ATOM 722 C C . ALA A 1 91 ? 3.389 -7.619 14.907 1.00 96.31 91 ALA A C 1
ATOM 724 O O . ALA A 1 91 ? 3.702 -8.218 15.934 1.00 96.31 91 ALA A O 1
ATOM 725 N N . ARG A 1 92 ? 2.360 -6.762 14.887 1.00 93.62 92 ARG A N 1
ATOM 726 C CA . ARG A 1 92 ? 1.574 -6.420 16.081 1.00 93.62 92 ARG A CA 1
ATOM 727 C C . ARG A 1 92 ? 0.763 -7.617 16.595 1.00 93.62 92 ARG A C 1
ATOM 729 O O . ARG A 1 92 ? 0.094 -8.308 15.824 1.00 93.62 92 ARG A O 1
ATOM 736 N N . GLU A 1 93 ? 0.750 -7.825 17.910 1.00 93.81 93 GLU A N 1
ATOM 737 C CA . GLU A 1 93 ? 0.001 -8.921 18.551 1.00 93.81 93 GLU A CA 1
ATOM 738 C C . GLU A 1 93 ? -1.197 -8.444 19.380 1.00 93.81 93 GLU A C 1
ATOM 740 O O . GLU A 1 93 ? -2.188 -9.169 19.495 1.00 93.81 93 GLU A O 1
ATOM 745 N N . ASP A 1 94 ? -1.137 -7.228 19.906 1.00 94.00 94 ASP A N 1
ATOM 746 C CA . ASP A 1 94 ? -2.161 -6.587 20.722 1.00 94.00 94 ASP A CA 1
ATOM 747 C C . ASP A 1 94 ? -3.335 -6.034 19.900 1.00 94.00 94 ASP A C 1
ATOM 749 O O . ASP A 1 94 ? -3.211 -5.709 18.716 1.00 94.00 94 ASP A O 1
ATOM 753 N N . GLU A 1 95 ? -4.496 -5.952 20.553 1.00 93.56 95 GLU A N 1
ATOM 754 C CA . GLU A 1 95 ? -5.688 -5.262 20.045 1.00 93.56 95 GLU A CA 1
ATOM 755 C C . GLU A 1 95 ? -5.388 -3.776 19.804 1.00 93.56 95 GLU A C 1
ATOM 757 O O . GLU A 1 95 ? -4.620 -3.152 20.535 1.00 93.56 95 GLU A O 1
ATOM 762 N N . VAL A 1 96 ? -6.026 -3.189 18.795 1.00 93.69 96 VAL A N 1
ATOM 763 C CA . VAL A 1 96 ? -5.860 -1.775 18.450 1.00 93.69 96 VAL A CA 1
ATOM 764 C C . VAL A 1 96 ? -6.971 -0.966 19.111 1.00 93.69 96 VAL A C 1
ATOM 766 O O . VAL A 1 96 ? -8.153 -1.107 18.788 1.00 93.69 96 VAL A O 1
ATOM 769 N N . THR A 1 97 ? -6.595 -0.067 20.019 1.00 90.12 97 THR A N 1
ATOM 770 C CA . THR A 1 97 ? -7.549 0.870 20.627 1.00 90.12 97 THR A CA 1
ATOM 771 C C . THR A 1 97 ? -8.000 1.943 19.632 1.00 90.12 97 THR A C 1
ATOM 773 O O . THR A 1 97 ? -7.309 2.255 18.663 1.00 90.12 97 THR A O 1
ATOM 776 N N . LEU A 1 98 ? -9.143 2.589 19.891 1.00 85.25 98 LEU A N 1
ATOM 777 C CA . LEU A 1 98 ? -9.662 3.654 19.021 1.00 85.25 98 LEU A CA 1
ATOM 778 C C . LEU A 1 98 ? -8.686 4.839 18.874 1.00 85.25 98 LEU A C 1
ATOM 780 O O . LEU A 1 98 ? -8.576 5.431 17.800 1.00 85.25 98 LEU A O 1
ATOM 784 N N . SER A 1 99 ? -7.978 5.204 19.948 1.00 85.56 99 SER A N 1
ATOM 785 C CA . SER A 1 99 ? -6.981 6.282 19.927 1.00 85.56 99 SER A CA 1
ATOM 786 C C . SER A 1 99 ? -5.755 5.908 19.101 1.00 85.56 99 SER A C 1
ATOM 788 O O . SER A 1 99 ? -5.257 6.737 18.341 1.00 85.56 99 SER A O 1
ATOM 790 N N . GLU A 1 100 ? -5.286 4.665 19.206 1.00 91.44 100 GLU A N 1
ATOM 791 C CA . GLU A 1 100 ? -4.204 4.166 18.361 1.00 91.44 100 GLU A CA 1
ATOM 792 C C . GLU A 1 100 ? -4.622 4.075 16.901 1.00 91.44 100 GLU A C 1
ATOM 794 O O . GLU A 1 100 ? -3.862 4.499 16.036 1.00 91.44 100 GLU A O 1
ATOM 799 N N . LEU A 1 101 ? -5.839 3.598 16.630 1.00 92.62 101 LEU A N 1
ATOM 800 C CA . LEU A 1 101 ? -6.372 3.484 15.280 1.00 92.62 101 LEU A CA 1
ATOM 801 C C . LEU A 1 101 ? -6.352 4.831 14.556 1.00 92.62 101 LEU A C 1
ATOM 803 O O . LEU A 1 101 ? -5.922 4.900 13.411 1.00 92.62 101 LEU A O 1
ATOM 807 N N . LYS A 1 102 ? -6.724 5.929 15.230 1.00 90.81 102 LYS A N 1
ATOM 808 C CA . LYS A 1 102 ? -6.634 7.283 14.651 1.00 90.81 102 LYS A CA 1
ATOM 809 C C . LYS A 1 102 ? -5.218 7.627 14.181 1.00 90.81 102 LYS A C 1
ATOM 811 O O . LYS A 1 102 ? -5.069 8.185 13.098 1.00 90.81 102 LYS A O 1
ATOM 816 N N . ARG A 1 103 ? -4.200 7.293 14.979 1.00 91.25 103 ARG A N 1
ATOM 817 C CA . ARG A 1 103 ? -2.789 7.520 14.630 1.00 91.25 103 ARG A CA 1
ATOM 818 C C . ARG A 1 103 ? -2.353 6.616 13.476 1.00 91.25 103 ARG A C 1
ATOM 820 O O . ARG A 1 103 ? -1.778 7.106 12.514 1.00 91.25 103 ARG A O 1
ATOM 827 N N . ILE A 1 104 ? -2.698 5.331 13.536 1.00 94.12 104 ILE A N 1
ATOM 828 C CA . ILE A 1 104 ? -2.385 4.354 12.484 1.00 94.12 104 ILE A CA 1
ATOM 829 C C . ILE A 1 104 ? -2.969 4.804 11.139 1.00 94.12 104 ILE A C 1
ATOM 831 O O . ILE A 1 104 ? -2.277 4.788 10.132 1.00 94.12 104 ILE A O 1
ATOM 835 N N . LEU A 1 105 ? -4.210 5.297 11.119 1.00 93.62 105 LEU A N 1
ATOM 836 C CA . LEU A 1 105 ? -4.860 5.786 9.898 1.00 93.62 105 LEU A CA 1
ATOM 837 C C . LEU A 1 105 ? -4.222 7.060 9.318 1.00 93.62 105 LEU A C 1
ATOM 839 O O . LEU A 1 105 ? -4.411 7.351 8.136 1.00 93.62 105 LEU A O 1
ATOM 843 N N . GLN A 1 106 ? -3.525 7.861 10.128 1.00 90.75 106 GLN A N 1
ATOM 844 C CA . GLN A 1 106 ? -2.732 8.991 9.626 1.00 90.75 106 GLN A CA 1
ATOM 845 C C . GLN A 1 106 ? -1.447 8.498 8.959 1.00 90.75 106 GLN A C 1
ATOM 847 O O . GLN A 1 106 ? -1.080 8.993 7.899 1.00 90.75 106 GLN A O 1
ATOM 852 N N . GLU A 1 107 ? -0.795 7.501 9.554 1.00 90.88 107 GLU A N 1
ATOM 853 C CA . GLU A 1 107 ? 0.407 6.886 8.988 1.00 90.88 107 GLU A CA 1
ATOM 854 C C . GLU A 1 107 ? 0.075 6.138 7.686 1.00 90.88 107 GLU A C 1
ATOM 856 O O . GLU A 1 107 ? 0.725 6.359 6.671 1.00 90.88 107 GLU A O 1
ATOM 861 N N . P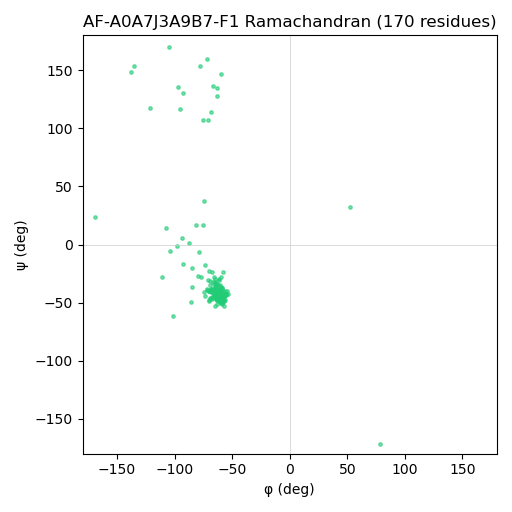HE A 1 108 ? -1.018 5.375 7.657 1.00 93.38 108 PHE A N 1
ATOM 862 C CA . PHE A 1 108 ? -1.505 4.694 6.453 1.00 93.38 108 PHE A CA 1
ATOM 863 C C . PHE A 1 108 ? -1.845 5.664 5.318 1.00 93.38 108 PHE A C 1
ATOM 865 O O . PHE A 1 108 ? -1.412 5.459 4.192 1.00 93.38 108 PHE A O 1
ATOM 872 N N . GLU A 1 109 ? -2.517 6.782 5.608 1.00 90.75 109 GLU A N 1
ATOM 873 C CA . GLU A 1 109 ? -2.767 7.822 4.597 1.00 90.75 109 GLU A CA 1
ATOM 874 C C . GLU A 1 109 ? -1.468 8.404 4.027 1.00 90.75 109 GLU A C 1
ATOM 876 O O . GLU A 1 109 ? -1.409 8.719 2.840 1.00 90.75 109 GLU A O 1
ATOM 881 N N . SER A 1 110 ? -0.417 8.517 4.844 1.00 87.38 110 SER A N 1
ATOM 882 C CA . SER A 1 110 ? 0.890 8.958 4.354 1.00 87.38 110 SER A CA 1
ATOM 883 C C . SER A 1 110 ? 1.531 7.949 3.397 1.00 87.38 110 SER A C 1
ATOM 885 O O . SER A 1 110 ? 2.201 8.368 2.456 1.00 87.38 110 SER A O 1
ATOM 887 N N . TYR A 1 111 ? 1.286 6.646 3.582 1.00 87.44 111 TYR A N 1
ATOM 888 C CA . TYR A 1 111 ? 1.764 5.604 2.668 1.00 87.44 111 TYR A CA 1
ATOM 889 C C . TYR A 1 111 ? 1.022 5.660 1.335 1.00 87.44 111 TYR A C 1
ATOM 891 O O . TYR A 1 111 ? 1.675 5.715 0.299 1.00 87.44 111 TYR A O 1
ATOM 899 N N . GLU A 1 112 ? -0.312 5.749 1.361 1.00 85.56 112 GLU A N 1
ATOM 900 C CA . GLU A 1 112 ? -1.128 5.889 0.144 1.00 85.56 112 GLU A CA 1
ATOM 901 C C . GLU A 1 112 ? -0.786 7.170 -0.626 1.00 85.56 112 GLU A C 1
ATOM 903 O O . GLU A 1 112 ? -0.724 7.181 -1.855 1.00 85.56 112 GLU A O 1
ATOM 908 N N . GLY A 1 113 ? -0.553 8.269 0.101 1.00 81.56 113 GLY A N 1
ATOM 909 C CA . GLY A 1 113 ? -0.135 9.542 -0.477 1.00 81.56 113 GLY A CA 1
ATOM 910 C C . GLY A 1 113 ? 1.231 9.445 -1.153 1.00 81.56 113 GLY A C 1
ATOM 911 O O . GLY A 1 113 ? 1.372 9.876 -2.296 1.00 81.56 113 GLY A O 1
ATOM 912 N N . TYR A 1 114 ? 2.209 8.827 -0.481 1.00 83.38 114 TYR A N 1
ATOM 913 C CA . TYR A 1 114 ? 3.532 8.563 -1.048 1.00 83.38 114 TYR A CA 1
ATOM 914 C C . TYR A 1 114 ? 3.442 7.663 -2.288 1.00 83.38 114 TYR A C 1
ATOM 916 O O . TYR A 1 114 ? 3.964 8.028 -3.337 1.00 83.38 114 TYR A O 1
ATOM 924 N N . ALA A 1 115 ? 2.728 6.537 -2.208 1.00 75.81 115 ALA A N 1
ATOM 925 C CA . ALA A 1 115 ?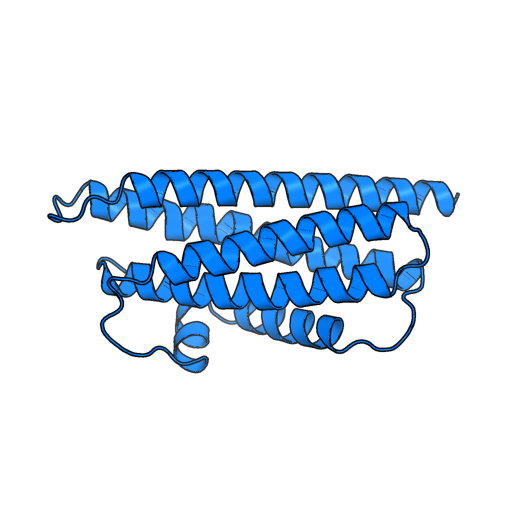 2.536 5.616 -3.327 1.00 75.81 115 ALA A CA 1
ATOM 926 C C . ALA A 1 115 ? 1.871 6.316 -4.523 1.00 75.81 115 ALA A C 1
ATOM 928 O O . ALA A 1 115 ? 2.393 6.278 -5.636 1.00 75.81 115 ALA A O 1
ATOM 929 N N . SER A 1 116 ? 0.782 7.053 -4.285 1.00 75.38 116 SER A N 1
ATOM 930 C CA . SER A 1 116 ? 0.086 7.826 -5.322 1.00 75.38 116 SER A CA 1
ATOM 931 C C . SER A 1 116 ? 1.007 8.828 -6.022 1.00 75.38 116 SER A C 1
ATOM 933 O O . SER A 1 116 ? 0.971 8.951 -7.249 1.00 75.38 116 SER A O 1
ATOM 935 N N . GLU A 1 117 ? 1.819 9.563 -5.257 1.00 77.25 117 GLU A N 1
ATOM 936 C CA . GLU A 1 117 ? 2.736 10.567 -5.797 1.00 77.25 117 GLU A CA 1
ATOM 937 C C . GLU A 1 117 ? 3.889 9.919 -6.566 1.00 77.25 117 GLU A C 1
ATOM 939 O O . GLU A 1 117 ? 4.142 10.289 -7.712 1.00 77.25 117 GLU A O 1
ATOM 944 N N . GLU A 1 118 ? 4.554 8.919 -5.995 1.00 75.06 118 GLU A N 1
ATOM 945 C CA . GLU A 1 118 ? 5.673 8.214 -6.626 1.00 75.06 118 GLU A CA 1
ATOM 946 C C . GLU A 1 118 ? 5.240 7.475 -7.898 1.00 75.06 118 GLU A C 1
ATOM 948 O O . GLU A 1 118 ? 5.910 7.541 -8.934 1.00 75.06 118 GLU A O 1
ATOM 953 N N . TYR A 1 119 ? 4.084 6.807 -7.869 1.00 78.38 119 TYR A N 1
ATOM 954 C CA . TYR A 1 119 ? 3.592 6.055 -9.023 1.00 78.38 119 TYR A CA 1
ATOM 955 C C . TYR A 1 119 ? 3.192 6.989 -10.162 1.00 78.38 119 TYR A C 1
ATOM 957 O O . TYR A 1 119 ? 3.493 6.712 -11.325 1.00 78.38 119 TYR A O 1
ATOM 965 N N . LEU A 1 120 ? 2.581 8.132 -9.848 1.00 73.56 120 LEU A N 1
ATOM 966 C CA . LEU A 1 120 ? 2.216 9.126 -10.852 1.00 73.56 120 LEU A CA 1
ATOM 967 C C . LEU A 1 120 ? 3.432 9.891 -11.394 1.00 73.56 120 LEU A C 1
ATOM 969 O O . LEU A 1 120 ? 3.539 10.119 -12.598 1.00 73.56 120 LEU A O 1
ATOM 973 N N . THR A 1 121 ? 4.342 10.328 -10.527 1.00 74.25 121 THR A N 1
ATOM 974 C CA . THR A 1 121 ? 5.423 11.241 -10.924 1.00 74.25 121 THR A CA 1
ATOM 975 C C . THR A 1 121 ? 6.624 10.507 -11.503 1.00 74.25 121 THR A C 1
ATOM 977 O O . THR A 1 121 ? 7.210 10.999 -12.472 1.00 74.25 121 THR A O 1
ATOM 980 N N . ILE A 1 122 ? 6.962 9.327 -10.976 1.00 75.00 122 ILE A N 1
ATOM 981 C CA . ILE A 1 122 ? 8.146 8.567 -11.383 1.00 75.00 122 ILE A CA 1
ATOM 982 C C . ILE A 1 122 ? 7.765 7.430 -12.327 1.00 75.00 122 ILE A C 1
ATOM 984 O O . ILE A 1 122 ? 8.201 7.443 -13.479 1.00 75.00 122 ILE A O 1
ATOM 988 N N . LEU A 1 123 ? 6.938 6.473 -11.886 1.00 76.06 123 LEU A N 1
ATOM 989 C CA . LEU A 1 123 ? 6.639 5.277 -12.688 1.00 76.06 123 LEU A CA 1
ATOM 990 C C . LEU A 1 123 ? 5.895 5.622 -13.979 1.00 76.06 123 LEU A C 1
ATOM 992 O O . LEU A 1 123 ? 6.341 5.250 -15.063 1.00 76.06 123 LEU A O 1
ATOM 996 N N . TYR A 1 124 ? 4.787 6.357 -13.884 1.00 75.94 124 TYR A N 1
ATOM 997 C CA . TYR A 1 124 ? 3.981 6.701 -15.053 1.00 75.94 124 TYR A CA 1
ATOM 998 C C . TYR A 1 124 ? 4.764 7.560 -16.054 1.00 75.94 124 TYR A C 1
ATOM 1000 O O . TYR A 1 124 ? 4.778 7.269 -17.251 1.00 75.94 124 TYR A O 1
ATOM 1008 N N . THR A 1 125 ? 5.483 8.576 -15.567 1.00 78.44 125 THR A N 1
ATOM 1009 C CA . THR A 1 125 ? 6.337 9.425 -16.410 1.00 78.44 125 THR A CA 1
ATOM 1010 C C . THR A 1 125 ? 7.414 8.614 -17.126 1.00 78.44 125 THR A C 1
ATOM 1012 O O . THR A 1 125 ? 7.667 8.846 -18.307 1.00 78.44 125 THR A O 1
ATOM 1015 N N . GLU A 1 126 ? 8.053 7.664 -16.444 1.00 75.19 126 GLU A N 1
ATOM 1016 C CA . GLU A 1 126 ? 9.105 6.840 -17.041 1.00 75.19 126 GLU A CA 1
ATOM 1017 C C . GLU A 1 126 ? 8.549 5.854 -18.075 1.00 75.19 126 GLU A C 1
ATOM 1019 O O . GLU A 1 126 ? 9.124 5.712 -19.155 1.00 75.19 126 GLU A O 1
ATOM 1024 N N . VAL A 1 127 ? 7.393 5.239 -17.802 1.00 76.12 127 VAL A N 1
ATOM 1025 C CA . VAL A 1 127 ? 6.681 4.405 -18.784 1.00 76.12 127 VAL A CA 1
ATOM 1026 C C . VAL A 1 127 ? 6.344 5.221 -20.035 1.00 76.12 127 VAL A C 1
ATOM 1028 O O . VAL A 1 127 ? 6.605 4.772 -21.150 1.00 76.12 127 VAL A O 1
ATOM 1031 N N . VAL A 1 128 ? 5.826 6.443 -19.871 1.00 75.50 128 VAL A N 1
ATOM 1032 C CA . VAL A 1 128 ? 5.510 7.335 -20.998 1.00 75.50 128 VAL A CA 1
ATOM 1033 C C . VAL A 1 128 ? 6.766 7.721 -21.786 1.00 75.50 128 VAL A C 1
ATOM 1035 O O . VAL A 1 128 ? 6.729 7.684 -23.013 1.00 75.50 128 VAL A O 1
ATOM 1038 N N . LYS A 1 129 ? 7.884 8.035 -21.118 1.00 77.06 129 LYS A N 1
ATOM 1039 C CA . LYS A 1 129 ? 9.159 8.345 -21.792 1.00 77.06 129 LYS A CA 1
ATOM 1040 C C . LYS A 1 129 ? 9.680 7.170 -22.618 1.00 77.06 129 LYS A C 1
ATOM 1042 O O . LYS A 1 129 ? 10.024 7.340 -23.785 1.00 77.06 129 LYS A O 1
ATOM 1047 N N . LEU A 1 130 ? 9.698 5.968 -22.042 1.00 73.81 130 LEU A N 1
ATOM 1048 C CA . LEU A 1 130 ? 10.177 4.773 -22.742 1.00 73.81 130 LEU A CA 1
ATOM 1049 C C . LEU A 1 130 ? 9.291 4.411 -23.944 1.00 73.81 130 LEU A C 1
ATOM 1051 O O . LEU A 1 130 ? 9.810 3.937 -24.955 1.00 73.81 130 LEU A O 1
ATOM 1055 N N . LEU A 1 131 ? 7.985 4.692 -23.867 1.00 71.00 131 LEU A N 1
ATOM 1056 C CA . LEU A 1 131 ? 7.066 4.584 -25.004 1.00 71.00 131 LEU A CA 1
ATOM 1057 C C . LEU A 1 131 ? 7.385 5.593 -26.121 1.00 71.00 131 LEU A C 1
ATOM 1059 O O . LEU A 1 131 ? 7.24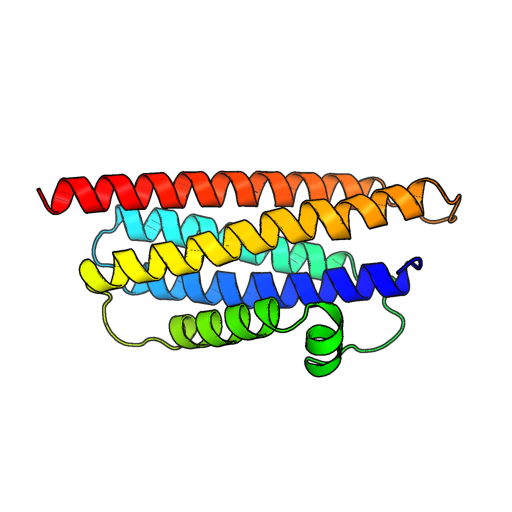3 5.260 -27.297 1.00 71.00 131 LEU A O 1
ATOM 1063 N N . THR A 1 132 ? 7.802 6.819 -25.781 1.00 66.75 132 THR A N 1
ATOM 1064 C CA . THR A 1 132 ? 8.115 7.864 -26.773 1.00 66.75 132 THR A CA 1
ATOM 1065 C C . THR A 1 132 ? 9.490 7.712 -27.417 1.00 66.75 132 THR A C 1
ATOM 1067 O O . THR A 1 132 ? 9.663 8.113 -28.565 1.00 66.75 132 THR A O 1
ATOM 1070 N N . ASP A 1 133 ? 10.449 7.088 -26.732 1.00 64.44 133 ASP A N 1
ATOM 1071 C CA . ASP A 1 133 ? 11.845 6.986 -27.185 1.00 64.44 133 ASP A CA 1
ATOM 1072 C C . ASP A 1 133 ? 12.096 5.862 -28.219 1.00 64.44 133 ASP A C 1
ATOM 1074 O O . ASP A 1 133 ? 13.239 5.485 -28.475 1.00 64.44 133 ASP A O 1
ATOM 1078 N N . HIS A 1 134 ? 11.043 5.328 -28.856 1.00 55.12 134 HIS A N 1
ATOM 1079 C CA . HIS A 1 134 ? 11.114 4.255 -29.863 1.00 55.12 134 HIS A CA 1
ATOM 1080 C C . HIS A 1 134 ? 11.892 3.008 -29.403 1.00 55.12 134 HIS A C 1
ATOM 1082 O O . HIS A 1 134 ? 12.507 2.304 -30.213 1.00 55.12 134 HIS A O 1
ATOM 1088 N N . TYR A 1 135 ? 11.855 2.688 -28.107 1.00 58.03 135 TYR A N 1
ATOM 1089 C CA . TYR A 1 135 ? 12.284 1.371 -27.656 1.00 58.03 135 TYR A CA 1
ATOM 1090 C C . TYR A 1 135 ? 11.348 0.322 -28.264 1.00 58.03 135 TYR A C 1
ATOM 1092 O O . TYR A 1 135 ? 10.131 0.478 -28.261 1.00 58.03 135 TYR A O 1
ATOM 1100 N N . ASN A 1 136 ? 11.911 -0.762 -28.798 1.00 58.75 136 ASN A N 1
ATOM 1101 C CA . ASN A 1 136 ? 11.160 -1.853 -29.433 1.00 58.75 136 ASN A CA 1
ATOM 1102 C C . ASN A 1 136 ? 10.451 -2.752 -28.389 1.00 58.75 136 ASN A C 1
ATOM 1104 O O . ASN A 1 136 ? 10.458 -3.976 -28.512 1.00 58.75 136 ASN A O 1
ATOM 1108 N N . ILE A 1 137 ? 9.936 -2.143 -27.317 1.00 64.56 137 ILE A N 1
ATOM 1109 C CA . ILE A 1 137 ? 9.246 -2.769 -26.192 1.00 64.56 137 ILE A CA 1
ATOM 1110 C C . ILE A 1 137 ? 7.858 -2.135 -26.129 1.00 64.56 137 ILE A C 1
ATOM 1112 O O . ILE A 1 137 ? 7.735 -0.927 -25.928 1.00 64.56 137 ILE A O 1
ATOM 1116 N N . ASP A 1 138 ? 6.820 -2.945 -26.313 1.00 69.88 138 ASP A N 1
ATOM 1117 C CA . ASP A 1 138 ? 5.446 -2.497 -26.116 1.00 69.88 138 ASP A CA 1
ATOM 1118 C C . ASP A 1 138 ? 5.154 -2.406 -24.612 1.00 69.88 138 ASP A C 1
ATOM 1120 O O . ASP A 1 138 ? 5.073 -3.418 -23.917 1.00 69.88 138 ASP A O 1
ATOM 1124 N N . LEU A 1 139 ? 5.064 -1.177 -24.103 1.00 77.94 139 LEU A N 1
ATOM 1125 C CA . LEU A 1 139 ? 4.771 -0.874 -22.701 1.00 77.94 139 LEU A CA 1
ATOM 1126 C C . LEU A 1 139 ? 3.346 -0.320 -22.520 1.00 77.94 139 LEU A C 1
ATOM 1128 O O . LEU A 1 139 ? 3.047 0.257 -21.473 1.00 77.94 139 LEU A O 1
ATOM 1132 N N . GLN A 1 140 ? 2.453 -0.443 -23.514 1.00 78.88 140 GLN A N 1
ATOM 1133 C CA . GLN A 1 140 ? 1.079 0.061 -23.369 1.00 78.88 140 GLN A CA 1
ATOM 1134 C C . GLN A 1 140 ? 0.338 -0.650 -22.234 1.00 78.88 140 GLN A C 1
ATOM 1136 O O . GLN A 1 140 ? -0.273 0.009 -21.394 1.00 78.88 140 GLN A O 1
ATOM 1141 N N . ASP A 1 141 ? 0.492 -1.969 -22.131 1.00 80.12 141 ASP A N 1
ATOM 1142 C CA . ASP A 1 141 ? -0.113 -2.749 -21.048 1.00 80.12 141 ASP A CA 1
ATOM 1143 C C . ASP A 1 141 ? 0.445 -2.347 -19.671 1.00 80.12 141 ASP A C 1
ATOM 1145 O O . ASP A 1 141 ? -0.292 -2.286 -18.687 1.00 80.12 141 ASP A O 1
ATOM 1149 N N . TYR A 1 142 ? 1.735 -1.990 -19.601 1.00 84.25 142 TYR A N 1
ATOM 1150 C CA . TYR A 1 142 ? 2.368 -1.482 -18.378 1.00 84.25 142 TYR A CA 1
ATOM 1151 C C . TYR A 1 142 ? 1.724 -0.170 -17.951 1.00 84.25 142 TYR A C 1
ATOM 1153 O O . TYR A 1 142 ? 1.370 0.002 -16.787 1.00 84.25 142 TYR A O 1
ATOM 1161 N N . LYS A 1 143 ? 1.559 0.747 -18.908 1.00 84.31 143 LYS A N 1
ATOM 1162 C CA . LYS A 1 143 ? 0.939 2.047 -18.674 1.00 84.31 143 LYS A CA 1
ATOM 1163 C C . LYS A 1 143 ? -0.472 1.881 -18.113 1.00 84.31 143 LYS A C 1
ATOM 1165 O O . LYS A 1 143 ? -0.783 2.480 -17.089 1.00 84.31 143 LYS A O 1
ATOM 1170 N N . THR A 1 144 ? -1.295 1.048 -18.748 1.00 86.44 144 THR A N 1
ATOM 1171 C CA . THR A 1 144 ? -2.673 0.803 -18.307 1.00 86.44 144 THR A CA 1
ATOM 1172 C C . THR A 1 144 ? -2.731 0.188 -16.911 1.00 86.44 144 THR A C 1
ATOM 1174 O O . THR A 1 144 ? -3.526 0.633 -16.085 1.00 86.44 144 THR A O 1
ATOM 1177 N N . LEU A 1 145 ? -1.869 -0.787 -16.607 1.00 87.50 145 LEU A N 1
ATOM 1178 C CA . LEU A 1 145 ? -1.808 -1.376 -15.268 1.00 87.50 145 LEU A CA 1
ATOM 1179 C C . LEU A 1 145 ? -1.409 -0.345 -14.207 1.00 87.50 145 LEU A C 1
ATOM 1181 O O . LEU A 1 145 ? -2.055 -0.272 -13.165 1.00 87.50 145 LEU A O 1
ATOM 1185 N N . VAL A 1 146 ? -0.394 0.482 -14.477 1.00 87.44 146 VAL A N 1
ATOM 1186 C CA . VAL A 1 146 ? 0.034 1.547 -13.555 1.00 87.44 146 VAL A CA 1
ATOM 1187 C C . VAL A 1 146 ? -1.083 2.575 -13.340 1.00 87.44 146 VAL A C 1
ATOM 1189 O O . VAL A 1 146 ? -1.311 2.986 -12.207 1.00 87.44 146 VAL A O 1
ATOM 1192 N N . GLU A 1 147 ? -1.831 2.950 -14.383 1.00 87.69 147 GLU A N 1
ATOM 1193 C CA . GLU A 1 147 ? -2.995 3.842 -14.253 1.00 87.69 147 GLU A CA 1
ATOM 1194 C C . GLU A 1 147 ? -4.071 3.248 -13.338 1.00 87.69 147 GLU A C 1
ATOM 1196 O O . GLU A 1 147 ? -4.600 3.949 -12.478 1.00 87.69 147 GLU A O 1
ATOM 1201 N N . TRP A 1 148 ? -4.384 1.957 -13.477 1.00 92.44 148 TRP A N 1
ATOM 1202 C CA . TRP A 1 148 ? -5.364 1.301 -12.608 1.00 92.44 148 TRP A CA 1
ATOM 1203 C C . TRP A 1 148 ? -4.921 1.259 -11.147 1.00 92.44 148 TRP A C 1
ATOM 1205 O O . TRP A 1 148 ? -5.753 1.503 -10.274 1.00 92.44 148 TRP A O 1
ATOM 1215 N N . ILE A 1 149 ? -3.633 1.006 -10.894 1.00 92.19 149 ILE A N 1
ATOM 1216 C CA . ILE A 1 149 ? -3.054 1.016 -9.543 1.00 92.19 149 ILE A CA 1
ATOM 1217 C C . ILE A 1 149 ? -3.149 2.421 -8.937 1.00 92.19 149 ILE A C 1
ATOM 1219 O O . ILE A 1 149 ? -3.688 2.577 -7.849 1.00 92.19 149 ILE A O 1
ATOM 1223 N N . ILE A 1 150 ? -2.760 3.467 -9.674 1.00 88.56 150 ILE A N 1
ATOM 1224 C CA . ILE A 1 150 ? -2.886 4.863 -9.210 1.00 88.56 150 ILE A CA 1
ATOM 1225 C C . ILE A 1 150 ? -4.339 5.208 -8.844 1.00 88.56 150 ILE A C 1
ATOM 1227 O O . ILE A 1 150 ? -4.595 5.923 -7.874 1.00 88.56 150 ILE A O 1
ATOM 1231 N N . GLU A 1 151 ? -5.311 4.730 -9.622 1.00 91.31 151 GLU A N 1
ATOM 1232 C CA . GLU A 1 151 ? -6.724 4.940 -9.307 1.00 91.31 151 GLU A CA 1
ATOM 1233 C C . GLU A 1 151 ? -7.195 4.130 -8.087 1.00 91.31 151 GLU A C 1
ATOM 1235 O O . GLU A 1 151 ? -8.092 4.592 -7.377 1.00 91.31 151 GLU A O 1
ATOM 1240 N N . ASP A 1 152 ? -6.616 2.954 -7.826 1.00 94.50 152 ASP A N 1
ATOM 1241 C CA . ASP A 1 152 ? -6.831 2.211 -6.578 1.00 94.50 152 ASP A CA 1
ATOM 1242 C C . ASP A 1 152 ? -6.285 3.002 -5.374 1.00 94.50 152 ASP A C 1
ATOM 1244 O O . ASP A 1 152 ? -7.044 3.225 -4.432 1.00 94.50 152 ASP A O 1
ATOM 1248 N N . GLU A 1 153 ? -5.067 3.559 -5.435 1.00 93.94 153 GLU A N 1
ATOM 1249 C CA . GLU A 1 153 ? -4.503 4.333 -4.306 1.00 93.94 153 GLU A CA 1
ATOM 1250 C C . GLU A 1 153 ? -5.354 5.562 -3.954 1.00 93.94 153 GLU A C 1
ATOM 1252 O O . GLU A 1 153 ? -5.624 5.870 -2.787 1.00 93.94 153 GLU A O 1
ATOM 1257 N N . LYS A 1 154 ? -5.897 6.247 -4.969 1.00 91.00 154 LYS A N 1
ATOM 1258 C CA . LYS A 1 154 ? -6.858 7.342 -4.748 1.00 91.00 154 LYS A CA 1
ATOM 1259 C C . LYS A 1 154 ? -8.119 6.858 -4.031 1.00 91.00 154 LYS A C 1
ATOM 12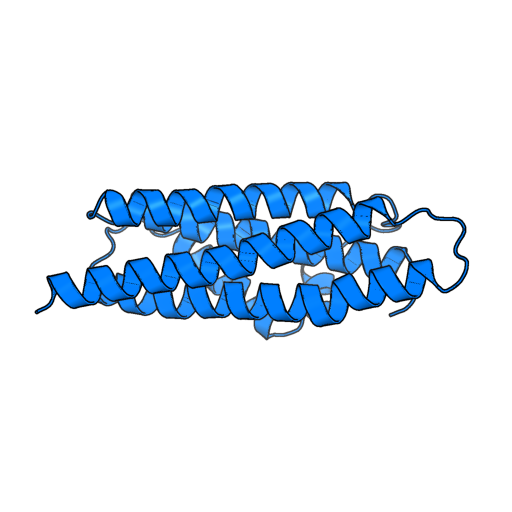61 O O . LYS A 1 154 ? -8.662 7.584 -3.192 1.00 91.00 154 LYS A O 1
ATOM 1266 N N . ARG A 1 155 ? -8.608 5.654 -4.351 1.00 95.06 155 ARG A N 1
ATOM 1267 C CA . ARG A 1 155 ? -9.744 5.036 -3.647 1.00 95.06 155 ARG A CA 1
ATOM 1268 C C . ARG A 1 155 ? -9.365 4.652 -2.217 1.00 95.06 155 ARG A C 1
ATOM 1270 O O . ARG A 1 155 ? -10.181 4.874 -1.324 1.00 95.06 155 ARG A O 1
ATOM 1277 N N . HIS A 1 156 ? -8.153 4.160 -1.966 1.00 96.88 156 HIS A N 1
ATOM 1278 C CA . HIS A 1 156 ? -7.678 3.850 -0.614 1.00 96.88 156 HIS A CA 1
ATOM 1279 C C . HIS A 1 156 ? -7.707 5.089 0.291 1.00 96.88 156 HIS A C 1
ATOM 1281 O O . HIS A 1 156 ? -8.281 5.040 1.381 1.00 96.88 156 HIS A O 1
ATOM 1287 N N . ILE A 1 157 ? -7.227 6.241 -0.194 1.00 94.25 157 ILE A N 1
ATOM 1288 C CA . ILE A 1 157 ? -7.303 7.523 0.535 1.00 94.25 157 ILE A CA 1
ATOM 1289 C C . ILE A 1 157 ? -8.758 7.895 0.877 1.00 94.25 157 ILE A C 1
ATOM 1291 O O . ILE A 1 157 ? -9.063 8.341 1.993 1.00 94.25 157 ILE A O 1
ATOM 1295 N N . GLN A 1 158 ? -9.692 7.687 -0.056 1.00 95.00 158 GLN A N 1
ATOM 1296 C CA . GLN A 1 158 ? -11.118 7.926 0.194 1.00 95.00 158 GLN A CA 1
ATOM 1297 C C . GLN A 1 158 ? -11.671 6.983 1.270 1.00 95.00 158 GLN A C 1
ATOM 1299 O O . GLN A 1 158 ? -12.384 7.435 2.168 1.00 95.00 158 GLN A O 1
ATOM 1304 N N . ILE A 1 159 ? -11.314 5.697 1.231 1.00 96.94 159 ILE A N 1
ATOM 1305 C CA . ILE A 1 159 ? -11.718 4.709 2.240 1.00 96.94 159 ILE A CA 1
ATOM 1306 C C . ILE A 1 159 ? -11.169 5.092 3.620 1.00 96.94 159 ILE A C 1
ATOM 1308 O O . ILE A 1 159 ? -11.931 5.134 4.589 1.00 96.94 159 ILE A O 1
ATOM 1312 N N . LEU A 1 160 ? -9.891 5.463 3.721 1.00 96.56 160 LEU A N 1
ATOM 1313 C CA . LEU A 1 160 ? -9.288 5.945 4.969 1.00 96.56 160 LEU A CA 1
ATOM 1314 C C . LEU A 1 160 ? -10.022 7.173 5.523 1.00 96.56 160 LEU A C 1
ATOM 1316 O O . LEU A 1 160 ? -10.264 7.267 6.729 1.00 96.56 160 LEU A O 1
ATOM 1320 N N . THR A 1 161 ? -10.439 8.091 4.648 1.00 94.50 161 THR A N 1
ATOM 1321 C CA . THR A 1 161 ? -11.245 9.261 5.027 1.00 94.50 161 THR A CA 1
ATOM 1322 C C . THR A 1 161 ? -12.610 8.850 5.591 1.00 94.50 161 THR A C 1
ATOM 1324 O O . THR A 1 161 ? -13.048 9.389 6.613 1.00 94.50 161 THR A O 1
ATOM 1327 N N . LEU A 1 162 ? -13.277 7.866 4.975 1.00 94.44 162 LEU A N 1
ATOM 1328 C CA . LEU A 1 162 ? -14.547 7.321 5.469 1.00 94.44 162 LEU A CA 1
ATOM 1329 C C . LEU A 1 162 ? -14.388 6.685 6.856 1.00 94.44 162 LEU A C 1
ATOM 1331 O O . LEU A 1 162 ? -15.202 6.954 7.744 1.00 94.44 162 LEU A O 1
ATOM 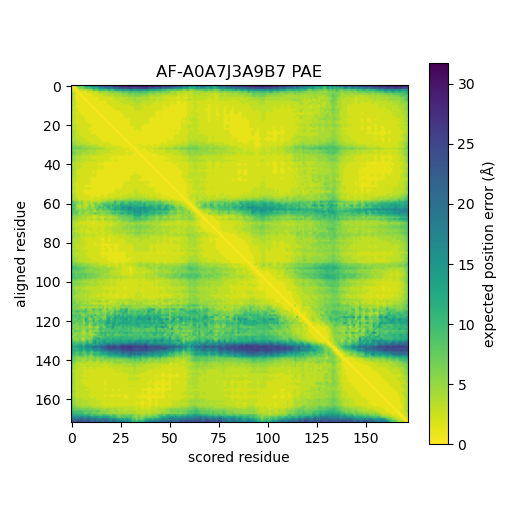1335 N N . ILE A 1 163 ? -13.324 5.902 7.061 1.00 95.31 163 ILE A N 1
ATOM 1336 C CA . ILE A 1 163 ? -13.005 5.287 8.356 1.00 95.31 163 ILE A CA 1
ATOM 1337 C C . ILE A 1 163 ? -12.789 6.372 9.422 1.00 95.31 163 ILE A C 1
ATOM 1339 O O . ILE A 1 163 ? -13.393 6.314 10.495 1.00 95.31 163 ILE A O 1
ATOM 1343 N N . LYS A 1 164 ? -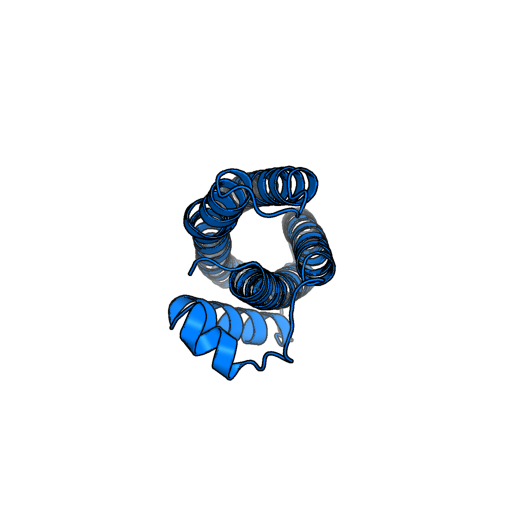11.974 7.396 9.129 1.00 93.69 164 LYS A N 1
ATOM 1344 C CA . LYS A 1 164 ? -11.696 8.506 10.060 1.00 93.69 164 LYS A CA 1
ATOM 1345 C C . LYS A 1 164 ? -12.969 9.234 10.488 1.00 93.69 164 LYS A C 1
ATOM 1347 O O . LYS A 1 164 ? -13.134 9.511 11.676 1.00 93.69 164 LYS A O 1
ATOM 1352 N N . ARG A 1 165 ? -13.879 9.514 9.546 1.00 91.44 165 ARG A N 1
ATOM 1353 C CA . ARG A 1 165 ? -15.169 10.161 9.841 1.00 91.44 165 ARG A CA 1
ATOM 1354 C C . ARG A 1 165 ? -16.017 9.312 10.788 1.00 91.44 165 ARG A C 1
ATOM 1356 O O . ARG A 1 165 ? -16.487 9.822 11.799 1.00 91.44 165 ARG A O 1
ATOM 1363 N N . ARG A 1 166 ? -16.140 8.013 10.510 1.00 88.62 166 ARG A N 1
ATOM 1364 C CA . ARG A 1 166 ? -16.898 7.071 11.348 1.00 88.62 166 ARG A CA 1
ATOM 1365 C C . ARG A 1 166 ? -16.357 7.009 12.779 1.00 88.62 166 ARG A C 1
ATOM 1367 O O . ARG A 1 166 ? -17.111 7.074 13.743 1.00 88.62 166 ARG A O 1
ATOM 1374 N N . ILE A 1 167 ? -15.037 6.928 12.921 1.00 89.00 167 ILE A N 1
ATOM 1375 C CA . ILE A 1 167 ? -14.370 6.914 14.229 1.00 89.00 167 ILE A CA 1
ATOM 1376 C C . ILE A 1 167 ? -14.603 8.228 14.997 1.00 89.00 167 ILE A C 1
ATOM 1378 O O . ILE A 1 167 ? -14.676 8.223 16.226 1.00 89.00 167 ILE A O 1
ATOM 1382 N N . ALA A 1 168 ? -14.694 9.364 14.300 1.00 86.44 168 ALA A N 1
ATOM 1383 C CA . ALA A 1 168 ? -15.008 10.645 14.927 1.00 86.44 168 ALA A CA 1
ATOM 1384 C C . ALA A 1 168 ? -16.456 10.692 15.447 1.00 86.44 168 ALA A C 1
ATOM 1386 O O . ALA A 1 168 ? -16.673 11.193 16.545 1.00 86.44 168 ALA A O 1
ATOM 1387 N N . GLU A 1 169 ? -17.411 10.122 14.708 1.00 83.94 169 GLU A N 1
ATOM 1388 C CA . GLU A 1 169 ? -18.826 10.029 15.104 1.00 83.94 169 GLU A CA 1
ATOM 1389 C C . GLU A 1 169 ? -19.042 9.126 16.331 1.00 83.94 169 GLU A C 1
ATOM 1391 O O . GLU A 1 169 ? -19.892 9.422 17.158 1.00 83.94 169 GLU A O 1
ATOM 1396 N N . GLN A 1 170 ? -18.250 8.060 16.492 1.00 73.62 170 GLN A N 1
ATOM 1397 C CA . GLN A 1 170 ? -18.311 7.173 17.667 1.00 73.62 170 GLN A CA 1
ATOM 1398 C C . GLN A 1 170 ? -17.717 7.788 18.946 1.00 73.62 170 GLN A C 1
ATOM 1400 O O . GLN A 1 170 ? -17.935 7.270 20.040 1.00 73.62 170 GLN A O 1
ATOM 1405 N N . ALA A 1 171 ? -16.917 8.847 18.810 1.00 66.94 171 ALA A N 1
ATOM 1406 C CA . ALA A 1 171 ? -16.257 9.527 19.922 1.00 66.94 171 ALA A CA 1
ATOM 1407 C C . ALA A 1 171 ? -17.007 10.787 20.398 1.00 66.94 171 ALA A C 1
ATOM 1409 O O . ALA A 1 171 ? -16.520 11.452 21.316 1.00 66.94 171 ALA A O 1
ATOM 1410 N N . ALA A 1 172 ? -18.128 11.125 19.751 1.00 55.84 172 ALA A N 1
ATOM 1411 C CA . ALA A 1 172 ? -19.016 12.243 20.072 1.00 55.84 172 ALA A CA 1
ATOM 1412 C C . ALA A 1 172 ? -20.225 11.762 20.888 1.00 55.84 172 ALA A C 1
ATOM 1414 O O . ALA A 1 172 ? -20.662 12.535 21.770 1.00 55.84 172 ALA A O 1
#

Foldseek 3Di:
DADLQLLLLVLQLLLLLLQLLLLLLQLLLVQEPPVVLSVLSNVLSVLSNVSSVVSNVSSPVNPDDDDPVNSCVVLHDLSVVSNVVSNVSSPDDHHADLVNVLVVLVSSLSSLVSSLCCLVPPNLVNLVSNVVVPDPDPCPVVNVSSVVSSVSSVVSNVSSVVSNVVSVVVVD

Solvent-accessible surface area (backbone atoms only — not comparable to full-atom values): 9032 Å² total; per-residue (Å²): 134,88,46,66,44,53,53,16,49,50,31,42,45,50,16,52,46,27,41,33,44,14,43,17,31,38,39,48,21,76,26,36,83,55,62,70,57,17,52,55,33,38,50,47,15,52,51,29,41,50,47,16,51,51,27,49,68,64,27,78,56,45,85,65,93,79,52,72,70,56,36,41,74,71,64,34,68,68,51,50,52,50,43,58,52,18,47,54,43,41,69,59,85,68,74,51,49,74,72,54,46,58,54,51,55,53,54,51,45,51,50,37,50,48,51,38,49,47,46,56,64,48,53,48,46,49,51,53,48,48,58,70,69,70,51,99,57,91,50,64,69,56,47,55,52,51,52,54,50,45,55,46,34,56,48,46,48,51,51,53,51,54,48,53,52,54,56,51,62,77,74,108

Mean predicted aligned error: 5.06 Å

pLDDT: mean 87.57, std 9.88, range [55.12, 98.56]

Nearest PDB structures (foldseek):
  2pfd-assembly1_A  TM=4.509E-01  e=1.250E+00  Rattus norvegicus
  7vg4-assembly1_A  TM=3.285E-01  e=7.091E-01  Methylorubrum extorquens AM1